Protein AF-A0AAD0P868-F1 (afdb_monomer_lite)

Structure (mmCIF, N/CA/C/O backbone):
data_AF-A0AAD0P868-F1
#
_entry.id   AF-A0AAD0P868-F1
#
loop_
_atom_site.group_PDB
_atom_site.id
_atom_site.type_symbol
_atom_site.label_atom_id
_atom_site.label_alt_id
_atom_site.label_comp_id
_atom_site.label_asym_id
_atom_site.label_entity_id
_atom_site.label_seq_id
_atom_site.pdbx_PDB_ins_code
_atom_site.Cartn_x
_atom_site.Cartn_y
_atom_site.Cartn_z
_atom_site.occupancy
_atom_site.B_iso_or_equiv
_atom_site.auth_seq_id
_atom_site.auth_comp_id
_atom_site.auth_asym_id
_atom_site.auth_atom_id
_atom_site.pdbx_PDB_model_num
ATOM 1 N N . MET A 1 1 ? 1.568 -9.181 -50.045 1.00 64.38 1 MET A N 1
ATOM 2 C CA . MET A 1 1 ? 2.490 -10.174 -49.462 1.00 64.38 1 MET A CA 1
ATOM 3 C C . MET A 1 1 ? 3.295 -9.380 -48.454 1.00 64.38 1 MET A C 1
ATOM 5 O O . MET A 1 1 ? 4.017 -8.499 -48.892 1.00 64.38 1 MET A O 1
ATOM 9 N N . VAL A 1 2 ? 3.014 -9.515 -47.154 1.00 76.00 2 VAL A N 1
ATOM 10 C CA . VAL A 1 2 ? 3.806 -8.802 -46.134 1.00 76.00 2 VAL A CA 1
ATOM 11 C C . VAL A 1 2 ? 5.212 -9.383 -46.199 1.00 76.00 2 VAL A C 1
ATOM 13 O O . VAL A 1 2 ? 5.357 -10.606 -46.245 1.00 76.00 2 VAL A O 1
ATOM 16 N N . ASP A 1 3 ? 6.208 -8.516 -46.311 1.00 84.31 3 ASP A N 1
ATOM 17 C CA . ASP A 1 3 ? 7.597 -8.924 -46.469 1.00 84.31 3 ASP A CA 1
ATOM 18 C C . ASP A 1 3 ? 8.097 -9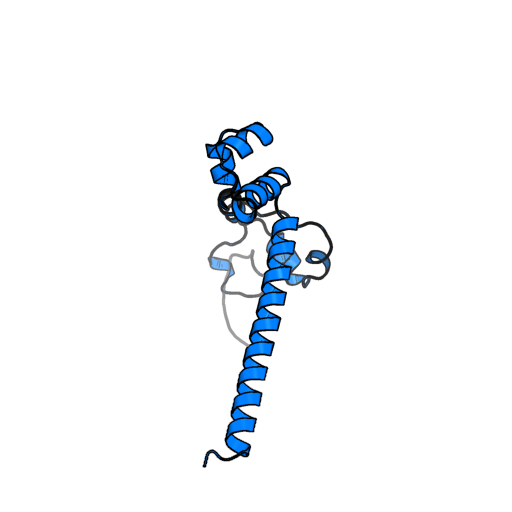.545 -45.156 1.00 84.31 3 ASP A C 1
ATOM 20 O O . ASP A 1 3 ? 7.819 -9.020 -44.074 1.00 84.31 3 ASP A O 1
ATOM 24 N N . SER A 1 4 ? 8.804 -10.677 -45.218 1.00 80.38 4 SER A N 1
ATOM 25 C CA . SER A 1 4 ? 9.279 -11.373 -44.011 1.00 80.38 4 SER A CA 1
ATOM 26 C C . SER A 1 4 ? 10.150 -10.472 -43.131 1.00 80.38 4 SER A C 1
ATOM 28 O O . SER A 1 4 ? 10.054 -10.544 -41.910 1.00 80.38 4 SER A O 1
ATOM 30 N N . ASN A 1 5 ? 10.904 -9.552 -43.738 1.00 86.56 5 ASN A N 1
ATOM 31 C CA . ASN A 1 5 ? 11.725 -8.590 -43.009 1.00 86.56 5 ASN A CA 1
ATOM 32 C C . ASN A 1 5 ? 10.890 -7.560 -42.214 1.00 86.56 5 ASN A C 1
ATOM 34 O O . ASN A 1 5 ? 11.325 -7.093 -41.164 1.00 86.56 5 ASN A O 1
ATOM 38 N N . GLU A 1 6 ? 9.684 -7.212 -42.674 1.00 85.75 6 GLU A N 1
ATOM 39 C CA . GLU A 1 6 ? 8.785 -6.296 -41.954 1.00 85.75 6 GLU A CA 1
ATOM 40 C C . GLU A 1 6 ? 8.207 -6.967 -40.696 1.00 85.75 6 GLU A C 1
ATOM 42 O O . GLU A 1 6 ? 8.155 -6.364 -39.625 1.00 85.75 6 GLU A O 1
ATOM 47 N N . LEU A 1 7 ? 7.850 -8.252 -40.797 1.00 84.56 7 LEU A N 1
ATOM 48 C CA . LEU A 1 7 ? 7.399 -9.052 -39.654 1.00 84.56 7 LEU A CA 1
ATOM 49 C C . LEU A 1 7 ? 8.505 -9.218 -38.604 1.00 84.56 7 LEU A C 1
ATOM 51 O O . LEU A 1 7 ? 8.232 -9.064 -37.413 1.00 84.56 7 LEU A O 1
ATOM 55 N N . ASP A 1 8 ? 9.747 -9.459 -39.030 1.00 87.06 8 ASP A N 1
ATOM 56 C CA . ASP A 1 8 ? 10.893 -9.576 -38.123 1.00 87.06 8 ASP A CA 1
ATOM 57 C C . ASP A 1 8 ? 11.168 -8.262 -37.371 1.00 87.06 8 ASP A C 1
ATOM 59 O O . ASP A 1 8 ? 11.406 -8.279 -36.160 1.00 87.06 8 ASP A O 1
ATOM 63 N N . GLN A 1 9 ? 11.060 -7.109 -38.043 1.00 86.88 9 GLN A N 1
ATOM 64 C CA . GLN A 1 9 ? 11.200 -5.796 -37.397 1.00 86.88 9 GLN A CA 1
ATOM 65 C C . GLN A 1 9 ? 10.088 -5.518 -36.376 1.00 86.88 9 GLN A C 1
ATOM 67 O O . GLN A 1 9 ? 10.354 -4.978 -35.296 1.00 86.88 9 GLN A O 1
ATOM 72 N N . LEU A 1 10 ? 8.845 -5.907 -36.672 1.00 89.81 10 LEU A N 1
ATOM 73 C CA . LEU A 1 10 ? 7.730 -5.756 -35.735 1.00 89.81 10 LEU A CA 1
ATOM 74 C C . LEU A 1 10 ? 7.903 -6.647 -34.502 1.00 89.81 10 LEU A C 1
ATOM 76 O O . LEU A 1 10 ? 7.718 -6.172 -33.383 1.00 89.81 10 LEU A O 1
ATOM 80 N N . VAL A 1 11 ? 8.314 -7.906 -34.679 1.00 88.94 11 VAL A N 1
ATOM 81 C CA . VAL A 1 11 ? 8.582 -8.828 -33.562 1.00 88.94 11 VAL A CA 1
ATOM 82 C C . VAL A 1 11 ? 9.710 -8.300 -32.677 1.00 88.94 11 VAL A C 1
ATOM 84 O O . VAL A 1 11 ? 9.562 -8.284 -31.456 1.00 88.94 11 VAL A O 1
ATOM 87 N N . GLN A 1 12 ? 10.799 -7.801 -33.268 1.00 87.88 12 GLN A N 1
ATOM 88 C CA . GLN A 1 12 ? 11.905 -7.199 -32.516 1.00 87.88 12 GLN A CA 1
ATOM 89 C C . GLN A 1 12 ? 11.456 -5.970 -31.717 1.00 87.88 12 GLN A C 1
ATOM 91 O O . GLN A 1 12 ? 11.815 -5.830 -30.550 1.00 87.88 12 GLN A O 1
ATOM 96 N N . THR A 1 13 ? 10.619 -5.115 -32.309 1.00 86.00 13 THR A N 1
ATOM 97 C CA . THR A 1 13 ? 10.078 -3.927 -31.632 1.00 86.00 13 THR A CA 1
ATOM 98 C C . THR A 1 13 ? 9.152 -4.312 -30.476 1.00 86.00 13 THR A C 1
ATOM 100 O O . THR A 1 13 ? 9.278 -3.770 -29.381 1.00 86.00 13 THR A O 1
ATOM 103 N N . ILE A 1 14 ? 8.249 -5.277 -30.682 1.00 86.38 14 ILE A N 1
ATOM 104 C CA . ILE A 1 14 ? 7.335 -5.766 -29.637 1.00 86.38 14 ILE A CA 1
ATOM 105 C C . ILE A 1 14 ? 8.120 -6.418 -28.495 1.00 86.38 14 ILE A C 1
ATOM 107 O O . ILE A 1 14 ? 7.798 -6.187 -27.332 1.00 86.38 14 ILE A O 1
ATOM 111 N N . SER A 1 15 ? 9.159 -7.195 -28.810 1.00 80.50 15 SER A N 1
ATOM 112 C CA . SER A 1 15 ? 10.003 -7.833 -27.798 1.00 80.50 15 SER A CA 1
ATOM 113 C C . SER A 1 15 ? 10.773 -6.796 -26.979 1.00 80.50 15 SER A C 1
ATOM 115 O O . SER A 1 15 ? 10.752 -6.868 -25.756 1.00 80.50 15 SER A O 1
ATOM 117 N N . ALA A 1 16 ? 11.349 -5.774 -27.624 1.00 81.62 16 ALA A N 1
ATOM 118 C CA . ALA A 1 16 ? 12.023 -4.680 -26.925 1.00 81.62 16 ALA A CA 1
ATOM 119 C C . ALA A 1 16 ? 11.067 -3.905 -25.999 1.00 81.62 16 ALA A C 1
ATOM 121 O O . ALA A 1 16 ? 11.413 -3.617 -24.858 1.00 81.62 16 ALA A O 1
ATOM 122 N N . LEU A 1 17 ? 9.838 -3.617 -26.444 1.00 80.19 17 LEU A N 1
ATOM 123 C CA . LEU A 1 17 ? 8.820 -2.971 -25.604 1.00 80.19 17 LEU A CA 1
ATOM 124 C C . LEU A 1 17 ? 8.403 -3.852 -24.414 1.00 80.19 17 LEU A C 1
ATOM 126 O O . LEU A 1 17 ? 8.226 -3.349 -23.305 1.00 80.19 17 LEU A O 1
ATOM 130 N N . ALA A 1 18 ? 8.272 -5.164 -24.625 1.00 80.62 18 ALA A N 1
ATOM 131 C CA . ALA A 1 18 ? 7.953 -6.113 -23.563 1.00 80.62 18 ALA A CA 1
ATOM 132 C C . ALA A 1 18 ? 9.087 -6.242 -22.530 1.00 80.62 18 ALA A C 1
ATOM 134 O O . ALA A 1 18 ? 8.807 -6.356 -21.334 1.00 80.62 18 ALA A O 1
ATOM 135 N N . ASP A 1 19 ? 10.346 -6.193 -22.972 1.00 84.06 19 ASP A N 1
ATOM 136 C CA . ASP A 1 19 ? 11.520 -6.201 -22.097 1.00 84.06 19 ASP A CA 1
ATOM 137 C C . ASP A 1 19 ? 11.566 -4.935 -21.225 1.00 84.06 19 ASP A C 1
ATOM 139 O O . ASP A 1 19 ? 11.738 -5.035 -20.008 1.00 84.06 19 ASP A O 1
ATOM 143 N N . GLU A 1 20 ? 11.308 -3.753 -21.795 1.00 82.44 20 GLU A N 1
ATOM 144 C CA . GLU A 1 20 ? 11.187 -2.497 -21.035 1.00 82.44 20 GLU A CA 1
ATOM 145 C C . GLU A 1 20 ? 10.049 -2.560 -19.996 1.00 82.44 20 GLU A C 1
ATOM 147 O O . GLU A 1 20 ? 10.243 -2.224 -18.822 1.00 82.44 20 GLU A O 1
ATOM 152 N N . ASP A 1 21 ? 8.873 -3.076 -20.371 1.00 79.25 21 ASP A N 1
ATOM 153 C CA . ASP A 1 21 ? 7.753 -3.289 -19.446 1.00 79.25 21 ASP A CA 1
ATOM 154 C C . ASP A 1 21 ? 8.103 -4.270 -18.315 1.00 79.25 21 ASP A C 1
ATOM 156 O O . ASP A 1 21 ? 7.687 -4.087 -17.164 1.00 79.25 21 ASP A O 1
ATOM 160 N N . ALA A 1 22 ? 8.855 -5.331 -18.615 1.00 85.00 22 ALA A N 1
ATOM 161 C CA . ALA A 1 22 ? 9.311 -6.297 -17.622 1.00 85.00 22 ALA A CA 1
ATOM 162 C C . ALA A 1 22 ? 10.304 -5.663 -16.632 1.00 85.00 22 ALA A C 1
ATOM 164 O O . ALA A 1 22 ? 10.178 -5.867 -15.418 1.00 85.00 22 ALA A O 1
ATOM 165 N N . LEU A 1 23 ? 11.240 -4.843 -17.121 1.00 86.06 23 LEU A N 1
ATOM 166 C CA . LEU A 1 23 ? 12.176 -4.082 -16.290 1.00 86.06 23 LEU A CA 1
ATOM 167 C C . LEU A 1 23 ? 11.441 -3.093 -15.377 1.00 86.06 23 LEU A C 1
ATOM 169 O O . LEU A 1 23 ? 11.720 -3.044 -14.175 1.00 86.06 23 LEU A O 1
ATOM 173 N N . LEU A 1 24 ? 10.451 -2.367 -15.906 1.00 83.50 24 LEU A N 1
ATOM 174 C CA . LEU A 1 24 ? 9.607 -1.463 -15.122 1.00 83.50 24 LEU A CA 1
ATOM 175 C C . LEU A 1 24 ? 8.818 -2.211 -14.044 1.00 83.50 24 LEU A C 1
ATOM 177 O O . LEU A 1 24 ? 8.812 -1.791 -12.886 1.00 83.50 24 LEU A O 1
ATOM 181 N N . LYS A 1 25 ? 8.195 -3.348 -14.374 1.00 85.38 25 LYS A N 1
ATOM 182 C CA . LYS A 1 25 ? 7.477 -4.179 -13.391 1.00 85.38 25 LYS A CA 1
ATOM 183 C C . LYS A 1 25 ? 8.400 -4.656 -12.272 1.00 85.38 25 LYS A C 1
ATOM 185 O O . LYS A 1 25 ? 8.011 -4.606 -11.105 1.00 85.38 25 LYS A O 1
ATOM 190 N N . ASN A 1 26 ? 9.625 -5.065 -12.598 1.00 83.69 26 ASN A N 1
ATOM 191 C CA . ASN A 1 26 ? 10.612 -5.472 -11.600 1.00 83.69 26 ASN A CA 1
ATOM 192 C C . ASN A 1 26 ? 11.064 -4.291 -10.714 1.00 83.69 26 ASN A C 1
ATOM 194 O O . ASN A 1 26 ? 11.159 -4.422 -9.489 1.00 83.69 26 ASN A O 1
ATOM 198 N N . ALA A 1 27 ? 11.268 -3.109 -11.303 1.00 85.69 27 ALA A N 1
ATOM 199 C CA . ALA A 1 27 ? 11.593 -1.885 -10.569 1.00 85.69 27 ALA A CA 1
ATOM 200 C C . ALA A 1 27 ? 10.454 -1.455 -9.624 1.00 85.69 27 ALA A C 1
ATOM 202 O O . ALA A 1 27 ? 10.698 -1.146 -8.460 1.00 85.69 27 ALA A O 1
ATOM 203 N N . VAL A 1 28 ? 9.198 -1.494 -10.077 1.00 87.31 28 VAL A N 1
ATOM 204 C CA . VAL A 1 28 ? 8.027 -1.143 -9.254 1.00 87.31 28 VAL A CA 1
ATOM 205 C C . VAL A 1 28 ? 7.786 -2.176 -8.152 1.00 87.31 28 VAL A C 1
ATOM 207 O O . VAL A 1 28 ? 7.525 -1.800 -7.010 1.00 87.31 28 VAL A O 1
ATOM 210 N N . SER A 1 29 ? 7.911 -3.468 -8.464 1.00 85.00 29 SER A N 1
ATOM 211 C CA . SER A 1 29 ? 7.767 -4.555 -7.488 1.00 85.00 29 SER A CA 1
ATOM 212 C C . SER A 1 29 ? 8.791 -4.429 -6.354 1.00 85.00 29 SER A C 1
ATOM 214 O O . SER A 1 29 ? 8.428 -4.406 -5.176 1.00 85.00 29 SER A O 1
ATOM 216 N N . SER A 1 30 ? 10.070 -4.240 -6.699 1.00 82.50 30 SER A N 1
ATOM 217 C CA . SER A 1 30 ? 11.137 -4.031 -5.713 1.00 82.50 30 SER A CA 1
ATOM 218 C C . SER A 1 30 ? 10.963 -2.730 -4.919 1.00 82.50 30 SER A C 1
ATOM 220 O O . SER A 1 30 ? 11.149 -2.730 -3.700 1.00 82.50 30 SER A O 1
ATOM 222 N N . ALA A 1 31 ? 10.528 -1.640 -5.560 1.00 84.19 31 ALA A N 1
ATOM 223 C CA . ALA A 1 31 ? 10.234 -0.380 -4.881 1.00 84.19 31 ALA A CA 1
ATOM 224 C C . ALA A 1 31 ? 9.076 -0.511 -3.877 1.00 84.19 31 ALA A C 1
ATOM 226 O O . ALA A 1 31 ? 9.164 0.031 -2.775 1.00 84.19 31 ALA A O 1
ATOM 227 N N . LEU A 1 32 ? 8.015 -1.256 -4.207 1.00 83.00 32 LEU A N 1
ATOM 228 C CA . LEU A 1 32 ? 6.896 -1.488 -3.291 1.00 83.00 32 LEU A CA 1
ATOM 229 C C . LEU A 1 32 ? 7.335 -2.288 -2.059 1.00 83.00 32 LEU A C 1
ATOM 231 O O . LEU A 1 32 ? 6.970 -1.929 -0.940 1.00 83.00 32 LEU A O 1
ATOM 235 N N . LEU A 1 33 ? 8.160 -3.322 -2.240 1.00 83.56 33 LEU A N 1
ATOM 236 C CA . LEU A 1 33 ? 8.730 -4.083 -1.123 1.00 83.56 33 LEU A CA 1
ATOM 237 C C . LEU A 1 33 ? 9.615 -3.204 -0.228 1.00 83.56 33 LEU A C 1
ATOM 239 O O . LEU A 1 33 ? 9.510 -3.280 0.996 1.00 83.56 33 LEU A O 1
ATOM 243 N N . ALA A 1 34 ? 10.423 -2.320 -0.819 1.00 82.88 34 ALA A N 1
ATOM 244 C CA . ALA A 1 34 ? 11.213 -1.353 -0.063 1.00 82.88 34 ALA A CA 1
ATOM 245 C C . ALA A 1 34 ? 10.318 -0.380 0.724 1.00 82.88 34 ALA A C 1
ATOM 247 O O . ALA A 1 34 ? 10.535 -0.175 1.912 1.00 82.88 34 ALA A O 1
ATOM 248 N N . ILE A 1 35 ? 9.260 0.165 0.116 1.00 83.50 35 ILE A N 1
ATOM 249 C CA . ILE A 1 35 ? 8.300 1.041 0.811 1.00 83.50 35 ILE A CA 1
ATOM 250 C C . ILE A 1 35 ? 7.667 0.322 2.006 1.00 83.50 35 ILE A C 1
ATOM 252 O O . ILE A 1 35 ? 7.557 0.903 3.088 1.00 83.50 35 ILE A O 1
ATOM 256 N N . LEU A 1 36 ? 7.280 -0.945 1.832 1.00 84.94 36 LEU A N 1
ATOM 257 C CA . LEU A 1 36 ? 6.744 -1.771 2.912 1.00 84.94 36 LEU A CA 1
ATOM 258 C C . LEU A 1 36 ? 7.743 -1.948 4.054 1.00 84.94 36 LEU A C 1
ATOM 260 O O . LEU A 1 36 ? 7.331 -1.883 5.214 1.00 84.94 36 LEU A O 1
ATOM 264 N N . ASP A 1 37 ? 9.036 -2.097 3.768 1.00 81.69 37 ASP A N 1
ATOM 265 C CA . ASP A 1 37 ? 10.055 -2.208 4.812 1.00 81.69 37 ASP A CA 1
ATOM 266 C C . ASP A 1 37 ? 10.200 -0.919 5.647 1.00 81.69 37 ASP A C 1
ATOM 268 O O . ASP A 1 37 ? 10.397 -0.972 6.859 1.00 81.69 37 ASP A O 1
ATOM 272 N N . TRP A 1 38 ? 9.965 0.245 5.041 1.00 81.62 38 TRP A N 1
ATOM 273 C CA . TRP A 1 38 ? 10.158 1.551 5.684 1.00 81.62 38 TRP A CA 1
ATOM 274 C C . TRP A 1 38 ? 8.936 2.013 6.491 1.00 81.62 38 TRP A C 1
ATOM 276 O O . TRP A 1 38 ? 8.989 3.000 7.232 1.00 81.62 38 TRP A O 1
ATOM 286 N N . LEU A 1 39 ? 7.815 1.304 6.350 1.00 84.25 39 LEU A N 1
ATOM 287 C CA . LEU A 1 39 ? 6.573 1.561 7.067 1.00 84.25 39 LEU A CA 1
ATOM 288 C C . LEU A 1 39 ? 6.655 1.059 8.523 1.00 84.25 39 LEU A C 1
ATOM 290 O O . LEU A 1 39 ? 7.075 -0.078 8.756 1.00 84.25 39 LEU A O 1
ATOM 294 N N . PRO A 1 40 ? 6.177 1.842 9.513 1.00 84.62 40 PRO A N 1
ATOM 295 C CA . PRO A 1 40 ? 5.955 1.349 10.870 1.00 84.62 40 PRO A CA 1
ATOM 296 C C . PRO A 1 40 ? 5.065 0.099 10.864 1.00 84.62 40 PRO A C 1
ATOM 298 O O . PRO A 1 40 ? 4.120 0.010 10.075 1.00 84.62 40 PRO A O 1
ATOM 301 N N . SER A 1 41 ? 5.313 -0.840 11.781 1.00 86.62 41 SER A N 1
ATOM 302 C CA . SER A 1 41 ? 4.645 -2.153 11.819 1.00 86.62 41 SER A CA 1
ATOM 303 C C . SER A 1 41 ? 3.114 -2.070 11.749 1.00 86.62 41 SER A C 1
ATOM 305 O O . SER A 1 41 ? 2.502 -2.729 10.911 1.00 86.62 41 SER A O 1
ATOM 307 N N . ALA A 1 42 ? 2.492 -1.203 12.556 1.00 87.62 42 ALA A N 1
ATOM 308 C CA . ALA A 1 42 ? 1.037 -1.012 12.567 1.00 87.62 42 ALA A CA 1
ATOM 309 C C . ALA A 1 42 ? 0.480 -0.559 11.207 1.00 87.62 42 ALA A C 1
ATOM 311 O O . ALA A 1 42 ? -0.623 -0.927 10.812 1.00 87.62 42 ALA A O 1
ATOM 312 N N . GLN A 1 43 ? 1.253 0.236 10.476 1.00 89.31 43 GLN A N 1
ATOM 313 C CA . GLN A 1 43 ? 0.819 0.797 9.214 1.00 89.31 43 GLN A CA 1
ATOM 314 C C . GLN A 1 43 ? 1.007 -0.176 8.052 1.00 89.31 43 GLN A C 1
ATOM 316 O O . GLN A 1 43 ? 0.138 -0.271 7.189 1.00 89.31 43 GLN A O 1
ATOM 321 N N . ARG A 1 44 ? 2.107 -0.937 8.060 1.00 91.81 44 ARG A N 1
ATOM 322 C CA . ARG A 1 44 ? 2.336 -2.037 7.118 1.00 91.81 44 ARG A CA 1
ATOM 323 C C . ARG A 1 44 ? 1.177 -3.033 7.172 1.00 91.81 44 ARG A C 1
ATOM 325 O O . ARG A 1 44 ? 0.615 -3.374 6.137 1.00 91.81 44 ARG A O 1
ATOM 332 N N . VAL A 1 45 ? 0.776 -3.432 8.381 1.00 92.25 45 VAL A N 1
ATOM 333 C CA . VAL A 1 45 ? -0.347 -4.356 8.594 1.00 92.25 45 VAL A CA 1
ATOM 334 C C . VAL A 1 45 ? -1.664 -3.759 8.090 1.00 92.25 45 VAL A C 1
ATOM 336 O O . V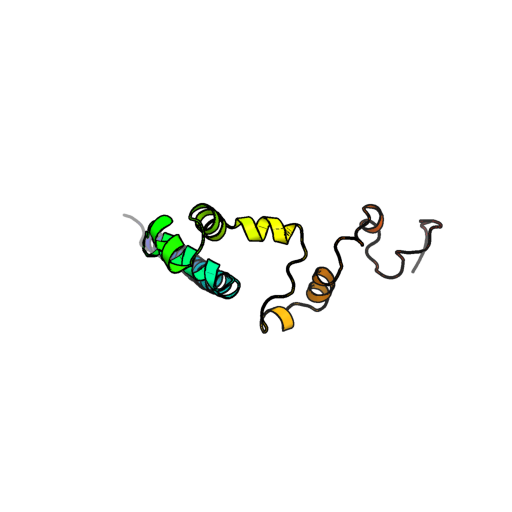AL A 1 45 ? -2.365 -4.418 7.327 1.00 92.25 45 VAL A O 1
ATOM 339 N N . ALA A 1 46 ? -1.979 -2.507 8.441 1.00 93.00 46 ALA A N 1
ATOM 340 C CA . ALA A 1 46 ? -3.202 -1.844 7.977 1.00 93.00 46 ALA A CA 1
ATOM 341 C C . ALA A 1 46 ? -3.273 -1.725 6.444 1.00 93.00 46 ALA A C 1
ATOM 343 O O . ALA A 1 46 ? -4.321 -1.973 5.846 1.00 93.00 46 ALA A O 1
ATOM 344 N N . LEU A 1 47 ? -2.156 -1.371 5.800 1.00 90.25 47 LEU A N 1
ATOM 345 C CA . LEU A 1 47 ? -2.074 -1.219 4.350 1.00 90.25 47 LEU A CA 1
ATOM 346 C C . LEU A 1 47 ? -2.273 -2.561 3.634 1.00 90.25 47 LEU A C 1
ATOM 348 O O . LEU A 1 47 ? -3.040 -2.623 2.676 1.00 90.25 47 LEU A O 1
ATOM 352 N N . VAL A 1 48 ? -1.609 -3.622 4.101 1.00 91.94 48 VAL A N 1
ATOM 353 C CA . VAL A 1 48 ? -1.695 -4.956 3.492 1.00 91.94 48 VAL A CA 1
ATOM 354 C C . VAL A 1 48 ? -3.087 -5.558 3.687 1.00 91.94 48 VAL A C 1
ATOM 356 O O . VAL A 1 48 ? -3.695 -5.994 2.712 1.00 91.94 48 VAL A O 1
ATOM 359 N N . LEU A 1 49 ? -3.630 -5.528 4.911 1.00 94.56 49 LEU A N 1
ATOM 360 C CA . LEU A 1 49 ? -4.967 -6.065 5.193 1.00 94.56 49 LEU A CA 1
ATOM 361 C C . LEU A 1 49 ? -6.055 -5.359 4.381 1.00 94.56 49 LEU A C 1
ATOM 363 O O . LEU A 1 49 ? -6.963 -6.012 3.876 1.00 94.56 49 LEU A O 1
ATOM 367 N N . HIS A 1 50 ? -5.955 -4.042 4.208 1.00 92.81 50 HIS A N 1
ATOM 368 C CA . HIS A 1 50 ? -6.953 -3.318 3.434 1.00 92.81 50 HIS A CA 1
ATOM 369 C C . HIS A 1 50 ? -6.798 -3.516 1.920 1.00 92.81 50 HIS A C 1
ATOM 371 O O . HIS A 1 50 ? -7.772 -3.828 1.249 1.00 92.81 50 HIS A O 1
ATOM 377 N N . ASN A 1 51 ? -5.595 -3.337 1.361 1.00 90.25 51 ASN A N 1
ATOM 378 C CA . ASN A 1 51 ? -5.428 -3.280 -0.099 1.00 90.25 51 ASN A CA 1
ATOM 379 C C . ASN A 1 51 ? -5.293 -4.655 -0.758 1.00 90.25 51 ASN A C 1
ATOM 381 O O . ASN A 1 51 ? -5.748 -4.830 -1.881 1.00 90.25 51 ASN A O 1
ATOM 385 N N . VAL A 1 52 ? -4.657 -5.619 -0.087 1.00 90.94 52 VAL A N 1
ATOM 386 C CA . VAL A 1 52 ? -4.434 -6.961 -0.654 1.00 90.94 52 VAL A CA 1
ATOM 387 C C . VAL A 1 52 ? -5.577 -7.897 -0.282 1.00 90.94 52 VAL A C 1
ATOM 389 O O . VAL A 1 52 ? -6.034 -8.675 -1.112 1.00 90.94 52 VAL A O 1
ATOM 392 N N . PHE A 1 53 ? -6.059 -7.801 0.958 1.00 94.44 53 PHE A N 1
ATOM 393 C CA . PHE A 1 53 ? -7.094 -8.692 1.485 1.00 94.44 53 PHE A CA 1
ATOM 394 C C . PHE A 1 53 ? -8.497 -8.072 1.510 1.00 94.44 53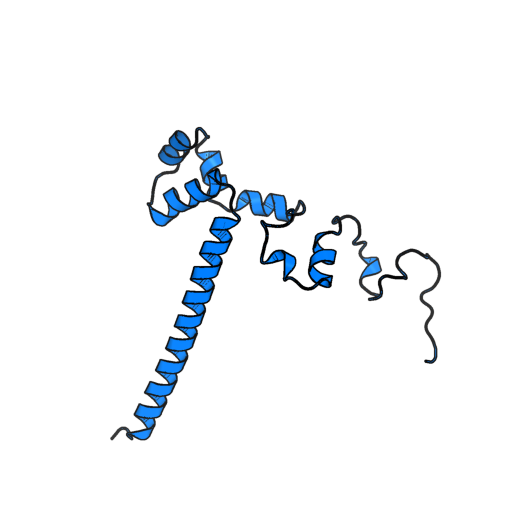 PHE A C 1
ATOM 396 O O . PHE A 1 53 ? -9.433 -8.734 1.950 1.00 94.44 53 PHE A O 1
ATOM 403 N N . ALA A 1 54 ? -8.662 -6.825 1.051 1.00 95.12 54 ALA A N 1
ATOM 404 C CA . ALA A 1 54 ? -9.946 -6.116 1.019 1.00 95.12 54 ALA A CA 1
ATOM 405 C C . ALA A 1 54 ? -10.682 -6.074 2.378 1.00 95.12 54 ALA A C 1
ATOM 407 O O . ALA A 1 54 ? -11.907 -5.967 2.434 1.00 95.12 54 ALA A O 1
ATOM 408 N N . VAL A 1 55 ? -9.947 -6.148 3.493 1.00 95.88 55 VAL A N 1
ATOM 409 C CA . VAL A 1 55 ? -10.534 -6.138 4.838 1.00 95.88 55 VAL A CA 1
ATOM 410 C C . VAL A 1 55 ? -11.051 -4.735 5.175 1.00 95.88 55 VAL A C 1
ATOM 412 O O . VAL A 1 55 ? -10.417 -3.718 4.869 1.00 95.88 55 VAL A O 1
ATOM 415 N N . SER A 1 56 ? -12.214 -4.675 5.830 1.00 94.94 56 SER A N 1
ATOM 416 C CA . SER A 1 56 ? -12.842 -3.417 6.242 1.00 94.94 56 SER A CA 1
ATOM 417 C C . SER A 1 56 ? -12.031 -2.678 7.318 1.00 94.94 56 SER A C 1
ATOM 419 O O . SER A 1 56 ? -11.319 -3.286 8.120 1.00 94.94 56 SER A O 1
ATOM 421 N N . PHE A 1 57 ? -12.167 -1.349 7.374 1.00 94.06 57 PHE A N 1
ATOM 422 C CA . PHE A 1 57 ? -11.471 -0.530 8.372 1.00 94.06 57 PHE A CA 1
ATOM 423 C C . PHE A 1 57 ? -11.875 -0.852 9.815 1.00 94.06 57 PHE A C 1
ATOM 425 O O . PHE A 1 57 ? -11.022 -0.750 10.690 1.00 94.06 57 PHE A O 1
ATOM 432 N N . GLU A 1 58 ? -13.126 -1.255 10.054 1.00 95.44 58 GLU A N 1
ATOM 433 C CA . GLU A 1 58 ? -13.626 -1.623 11.388 1.00 95.44 58 GLU A CA 1
ATOM 434 C C . GLU A 1 58 ? -12.910 -2.876 11.909 1.00 95.44 58 GLU A C 1
ATOM 436 O O . GLU A 1 58 ? -12.328 -2.871 12.989 1.00 95.44 58 GLU A O 1
ATOM 441 N N . THR A 1 59 ? -12.814 -3.916 11.077 1.00 95.81 59 THR A N 1
ATOM 442 C CA . THR A 1 59 ? -12.121 -5.161 11.442 1.00 95.81 59 THR A CA 1
ATOM 443 C C . THR A 1 59 ? -10.633 -4.930 11.720 1.00 95.81 59 THR A C 1
ATOM 445 O O . THR A 1 59 ? -10.062 -5.499 12.648 1.00 95.81 59 THR A O 1
ATOM 448 N N . ILE A 1 60 ? -9.980 -4.071 10.934 1.00 94.88 60 ILE A N 1
ATOM 449 C CA . ILE A 1 60 ? -8.567 -3.728 11.143 1.00 94.88 60 ILE A CA 1
ATOM 450 C C . ILE A 1 60 ? -8.391 -2.885 12.419 1.00 94.88 60 ILE A C 1
ATOM 452 O O . ILE A 1 60 ? -7.382 -3.021 13.113 1.00 94.88 60 ILE A O 1
ATOM 456 N N . ALA A 1 61 ? -9.354 -2.018 12.736 1.00 95.12 61 ALA A N 1
ATOM 457 C CA . ALA A 1 61 ? -9.345 -1.175 13.929 1.00 95.12 61 ALA A CA 1
ATOM 458 C C . ALA A 1 61 ? -9.372 -2.012 15.213 1.00 95.12 61 ALA A C 1
ATOM 460 O O . ALA A 1 61 ? -8.543 -1.778 16.099 1.00 95.12 61 ALA A O 1
ATOM 461 N N . ASP A 1 62 ? -10.217 -3.043 15.253 1.00 95.31 62 ASP A N 1
ATOM 462 C CA . ASP A 1 62 ? -10.272 -4.006 16.355 1.00 95.31 62 ASP A CA 1
ATOM 463 C C . ASP A 1 62 ? -8.952 -4.773 16.514 1.00 95.31 62 ASP A C 1
ATOM 465 O O . ASP A 1 62 ? -8.404 -4.857 17.617 1.00 95.31 62 ASP A O 1
ATOM 469 N N . LEU A 1 63 ? -8.378 -5.261 15.407 1.00 94.25 63 LEU A N 1
ATOM 470 C CA . LEU A 1 63 ? -7.097 -5.981 15.415 1.00 94.25 63 LEU A CA 1
ATOM 471 C C . LEU A 1 63 ? -5.934 -5.115 15.921 1.00 94.25 63 LEU A C 1
ATOM 473 O O . LEU A 1 63 ? -5.064 -5.596 16.648 1.00 94.25 63 LEU A O 1
ATOM 477 N N . LEU A 1 64 ? -5.907 -3.833 15.547 1.00 91.94 64 LEU A N 1
ATOM 478 C CA . LEU A 1 64 ? -4.849 -2.895 15.933 1.00 91.94 64 LEU A CA 1
ATOM 479 C C . LEU A 1 64 ? -5.131 -2.162 17.255 1.00 91.94 64 LEU A C 1
ATOM 481 O O . LEU A 1 64 ? -4.274 -1.393 17.702 1.00 91.94 64 LEU A O 1
ATOM 485 N N . LYS A 1 65 ? -6.298 -2.378 17.880 1.00 93.25 65 LYS A N 1
ATOM 486 C CA . LYS A 1 65 ? -6.787 -1.633 19.055 1.00 93.25 65 LYS A CA 1
ATOM 487 C C . LYS A 1 65 ? -6.723 -0.112 18.849 1.00 93.25 65 LYS A C 1
ATOM 489 O O . LYS A 1 65 ? -6.179 0.627 19.674 1.00 93.25 65 LYS A O 1
ATOM 494 N N . ARG A 1 66 ? -7.221 0.366 17.707 1.00 90.50 66 ARG A N 1
ATOM 495 C CA . ARG A 1 66 ? -7.271 1.792 17.325 1.00 90.50 66 ARG A CA 1
ATOM 496 C C . ARG A 1 66 ? -8.675 2.167 16.862 1.00 90.50 66 ARG A C 1
ATOM 498 O O . ARG A 1 66 ? -9.493 1.295 16.634 1.00 90.50 66 ARG A O 1
ATOM 505 N N . SER A 1 67 ? -8.949 3.462 16.687 1.00 93.56 67 SER A N 1
ATOM 506 C CA . SER A 1 67 ? -10.197 3.896 16.047 1.00 93.56 67 SER A CA 1
ATOM 507 C C . SER A 1 67 ? -10.158 3.673 14.524 1.00 93.56 67 SER A C 1
ATOM 509 O O . SER A 1 67 ? -9.083 3.808 13.922 1.00 93.56 67 SER A O 1
ATOM 511 N N . PRO A 1 68 ? -11.302 3.417 13.863 1.00 92.06 68 PRO A N 1
ATOM 512 C CA . PRO A 1 68 ? -11.369 3.243 12.406 1.00 92.06 68 PRO A CA 1
ATOM 513 C C . PRO A 1 68 ? -10.885 4.483 11.640 1.00 92.06 68 PRO A C 1
ATOM 515 O O . PRO A 1 68 ? -10.264 4.372 10.583 1.00 92.06 68 PRO A O 1
ATOM 518 N N . GLU A 1 69 ? -11.069 5.681 12.199 1.00 91.69 69 GLU A N 1
ATOM 519 C CA . GLU A 1 69 ? -10.510 6.924 11.654 1.00 91.69 69 GLU A CA 1
ATOM 520 C C . GLU A 1 69 ? -8.978 6.938 11.668 1.00 91.69 69 GLU A C 1
ATOM 522 O O . GLU A 1 69 ? -8.343 7.432 10.734 1.00 91.69 69 GLU A O 1
ATOM 527 N N . THR A 1 70 ? -8.367 6.374 12.715 1.00 90.69 70 THR A N 1
ATOM 528 C CA . THR A 1 70 ? -6.911 6.230 12.799 1.00 90.69 70 THR A CA 1
ATOM 529 C C . THR A 1 70 ? -6.415 5.239 11.754 1.00 90.69 70 THR A C 1
ATOM 531 O O . THR A 1 70 ? -5.431 5.522 11.079 1.00 90.69 70 THR A O 1
ATOM 534 N N . VAL A 1 71 ? -7.108 4.112 11.560 1.00 92.88 71 VAL A N 1
ATOM 535 C CA . VAL A 1 71 ? -6.741 3.123 10.534 1.00 92.88 71 VAL A CA 1
ATOM 536 C C . VAL A 1 71 ? -6.840 3.713 9.129 1.00 92.88 71 VAL A C 1
ATOM 538 O O . VAL A 1 71 ? -5.892 3.585 8.361 1.00 92.88 71 VAL A O 1
ATOM 541 N N . LYS A 1 72 ? -7.903 4.460 8.807 1.00 91.44 72 LYS A N 1
ATOM 542 C CA . LYS A 1 72 ? -8.016 5.186 7.526 1.00 91.44 72 LYS A CA 1
ATOM 543 C C . LYS A 1 72 ? -6.818 6.117 7.284 1.00 91.44 72 LYS A C 1
ATOM 545 O O . LYS A 1 72 ? -6.282 6.168 6.177 1.00 91.44 72 LYS A O 1
ATOM 550 N N . LYS A 1 73 ? -6.350 6.810 8.330 1.00 88.56 73 LYS A N 1
ATOM 551 C CA . LYS A 1 73 ? -5.151 7.671 8.294 1.00 88.56 73 LYS A CA 1
ATOM 552 C C . LYS A 1 73 ? -3.828 6.904 8.213 1.00 88.56 73 LYS A C 1
ATOM 554 O O . LYS A 1 73 ? -2.833 7.513 7.839 1.00 88.56 73 LYS A O 1
ATOM 559 N N . LEU A 1 74 ? -3.793 5.629 8.599 1.00 88.00 74 LEU A N 1
ATOM 560 C CA . LEU A 1 74 ? -2.629 4.747 8.457 1.00 88.00 74 LEU A CA 1
ATOM 561 C C . LEU A 1 74 ? -2.568 4.148 7.045 1.00 88.00 74 LEU A C 1
ATOM 563 O O . LEU A 1 74 ? -1.492 4.066 6.455 1.00 88.00 74 LEU A O 1
ATOM 567 N N . THR A 1 75 ? -3.714 3.766 6.483 1.00 84.94 75 THR A N 1
ATOM 568 C CA . THR A 1 75 ? -3.817 3.247 5.112 1.00 84.94 75 THR A CA 1
ATOM 569 C C . THR A 1 75 ? -3.556 4.348 4.081 1.00 84.94 75 THR A C 1
ATOM 571 O O . THR A 1 75 ? -2.894 4.114 3.074 1.00 84.94 75 THR A O 1
ATOM 574 N N . SER A 1 76 ? -4.007 5.575 4.354 1.00 78.00 76 SER A N 1
ATOM 575 C CA . SER A 1 76 ? -3.615 6.765 3.594 1.00 78.00 76 SER A CA 1
ATOM 576 C C . SER A 1 76 ? -2.257 7.278 4.085 1.00 78.00 76 SER A C 1
ATOM 578 O O . SER A 1 76 ? -1.976 7.261 5.275 1.00 78.00 76 SER A O 1
ATOM 580 N N . TRP A 1 77 ? -1.383 7.766 3.206 1.00 63.59 77 TRP A N 1
ATOM 581 C CA . TRP A 1 77 ? -0.009 8.187 3.544 1.00 63.59 77 TRP A CA 1
ATOM 582 C C . TRP A 1 77 ? 0.073 9.495 4.382 1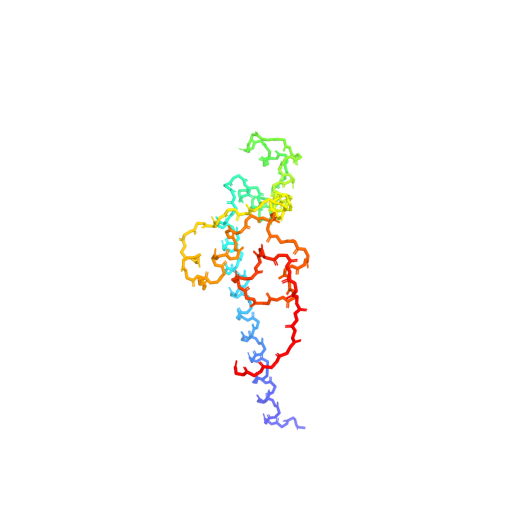.00 63.59 77 TRP A C 1
ATOM 584 O O . TRP A 1 77 ? 1.024 10.270 4.274 1.00 63.59 77 TRP A O 1
ATOM 594 N N . GLY A 1 78 ? -0.924 9.790 5.223 1.00 60.47 78 GLY A N 1
ATOM 595 C CA . GLY A 1 78 ? -1.077 11.056 5.951 1.00 60.47 78 GLY A CA 1
ATOM 596 C C . GLY A 1 78 ? 0.055 11.374 6.937 1.00 60.47 78 GLY A C 1
ATOM 597 O O . GLY A 1 78 ? 0.419 12.536 7.100 1.00 60.47 78 GLY A O 1
ATOM 598 N N . TRP A 1 79 ? 0.679 10.357 7.534 1.00 56.28 79 TRP A N 1
ATOM 599 C CA . TRP A 1 79 ? 1.854 10.510 8.408 1.00 56.28 79 TRP A CA 1
ATOM 600 C C . TRP A 1 79 ? 3.129 10.897 7.631 1.00 56.28 79 TRP A C 1
ATOM 602 O O . TRP A 1 79 ? 3.967 11.611 8.180 1.00 56.28 79 TRP A O 1
ATOM 612 N N . VAL A 1 80 ? 3.276 10.488 6.357 1.00 59.50 80 VAL A N 1
ATOM 613 C CA . VAL A 1 80 ? 4.380 10.941 5.485 1.00 59.50 80 VAL A CA 1
ATOM 614 C C . VAL A 1 80 ? 4.249 12.433 5.246 1.00 59.50 80 VAL A C 1
ATOM 616 O O . VAL A 1 80 ? 5.235 13.145 5.331 1.00 59.50 80 VAL A O 1
ATOM 619 N N . ARG A 1 81 ? 3.035 12.941 5.017 1.00 59.47 81 ARG A N 1
ATOM 620 C CA . ARG A 1 81 ? 2.808 14.372 4.767 1.00 59.47 81 ARG A CA 1
ATOM 621 C C . ARG A 1 81 ? 3.188 15.243 5.977 1.00 59.47 81 ARG A C 1
ATOM 623 O O . ARG A 1 81 ? 3.752 16.320 5.795 1.00 59.47 81 ARG A O 1
ATOM 630 N N . GLY A 1 82 ? 2.958 14.737 7.193 1.00 61.09 82 GLY A N 1
ATOM 631 C CA . GLY A 1 82 ? 3.433 15.356 8.437 1.00 61.09 82 GLY A CA 1
ATOM 632 C C . GLY A 1 82 ? 4.958 15.299 8.607 1.00 61.09 82 GLY A C 1
ATOM 633 O O . GLY A 1 82 ? 5.554 16.273 9.052 1.00 61.09 82 GLY A O 1
ATOM 634 N N . ARG A 1 83 ? 5.609 14.205 8.179 1.00 55.00 83 ARG A N 1
ATOM 635 C CA . ARG A 1 83 ? 7.080 14.057 8.182 1.00 55.00 83 ARG A CA 1
ATOM 636 C C . ARG A 1 83 ? 7.803 14.734 7.018 1.00 55.00 83 ARG A C 1
ATOM 638 O O . ARG A 1 83 ? 8.947 15.126 7.156 1.00 55.00 83 ARG A O 1
ATOM 645 N N . LEU A 1 84 ? 7.170 14.968 5.880 1.00 52.91 84 LEU A N 1
ATOM 646 C CA . LEU A 1 84 ? 7.764 15.818 4.844 1.00 52.91 84 LEU A CA 1
ATOM 647 C C . LEU A 1 84 ? 7.899 17.270 5.337 1.00 52.91 84 LEU A C 1
ATOM 649 O O . LEU A 1 84 ? 8.776 17.989 4.876 1.00 52.91 84 LEU A O 1
ATOM 653 N N . HIS A 1 85 ? 7.095 17.665 6.332 1.00 49.56 85 HIS A N 1
ATOM 654 C CA . HIS A 1 85 ? 7.281 18.893 7.112 1.00 49.56 85 HIS A CA 1
ATOM 655 C C . HIS A 1 85 ? 8.182 18.720 8.354 1.00 49.56 85 HIS A C 1
ATOM 657 O O . HIS A 1 85 ? 8.483 19.701 9.026 1.00 49.56 85 HIS A O 1
ATOM 663 N N . SER A 1 86 ? 8.607 17.502 8.700 1.00 48.62 86 SER A N 1
ATOM 664 C CA . SER A 1 86 ? 9.423 17.185 9.882 1.00 48.62 86 SER A CA 1
ATOM 665 C C . SER A 1 86 ? 10.454 16.111 9.542 1.00 48.62 86 SER A C 1
ATOM 667 O O . SER A 1 86 ? 10.111 14.931 9.527 1.00 48.62 86 SER A O 1
ATOM 669 N N . ASP A 1 87 ? 11.689 16.552 9.281 1.00 48.22 87 ASP A N 1
ATOM 670 C CA . ASP A 1 87 ? 12.873 15.767 8.887 1.00 48.22 87 ASP A CA 1
ATOM 671 C C . ASP A 1 87 ? 12.729 14.244 9.117 1.00 48.22 87 ASP A C 1
ATOM 673 O O . ASP A 1 87 ? 12.814 13.775 10.261 1.00 48.22 87 ASP A O 1
ATOM 677 N N . PRO A 1 88 ? 12.448 13.451 8.061 1.00 50.09 88 PRO A N 1
ATOM 678 C CA . PRO A 1 88 ? 12.404 12.005 8.170 1.00 50.09 88 PRO A CA 1
ATOM 679 C C . PRO A 1 88 ? 13.811 11.526 8.520 1.00 50.09 88 PRO A C 1
ATOM 681 O O . PRO A 1 88 ? 14.691 11.470 7.662 1.00 50.09 88 PRO A O 1
ATOM 684 N N . GLY A 1 89 ? 14.028 11.203 9.797 1.00 59.53 89 GLY A N 1
ATOM 685 C CA . GLY A 1 89 ? 15.270 10.589 10.252 1.00 59.53 89 GLY A CA 1
ATOM 686 C C . GLY A 1 89 ? 15.666 9.419 9.341 1.00 59.53 89 GLY A C 1
ATOM 687 O O . GLY A 1 89 ? 14.793 8.782 8.741 1.00 59.53 89 GLY A O 1
ATOM 688 N N . PRO A 1 90 ? 16.975 9.152 9.193 1.00 55.06 90 PRO A N 1
ATOM 689 C CA . PRO A 1 90 ? 17.448 8.259 8.160 1.00 55.06 90 PRO A CA 1
ATOM 690 C C . PRO A 1 90 ? 16.826 6.848 8.301 1.00 55.06 90 PRO A C 1
ATOM 692 O O . PRO A 1 90 ? 16.674 6.353 9.417 1.00 55.06 90 PRO A O 1
ATOM 695 N N . PRO A 1 91 ? 16.502 6.192 7.180 1.00 53.97 91 PRO A N 1
ATOM 696 C CA . PRO A 1 91 ? 16.022 4.816 7.077 1.00 53.97 91 PRO A CA 1
ATOM 697 C C . PRO A 1 91 ? 17.011 3.805 7.655 1.00 53.97 91 PRO A C 1
ATOM 699 O O . PRO A 1 91 ? 18.218 4.051 7.748 1.00 53.97 91 PRO A O 1
ATOM 702 N N . ASN A 1 92 ? 16.499 2.617 7.952 1.00 60.59 92 ASN A N 1
ATOM 703 C CA . ASN A 1 92 ? 17.252 1.441 8.366 1.00 60.59 92 ASN A CA 1
ATOM 704 C C . ASN A 1 92 ? 18.244 0.961 7.276 1.00 60.59 92 ASN A C 1
ATOM 706 O O . ASN A 1 92 ? 17.902 0.364 6.264 1.00 60.59 92 ASN A O 1
ATOM 710 N N . SER A 1 93 ? 19.514 1.296 7.521 1.00 59.97 93 SER A N 1
ATOM 711 C CA . SER A 1 93 ? 20.769 0.564 7.268 1.00 59.97 93 SER A CA 1
ATOM 712 C C . SER A 1 93 ? 20.859 -0.452 6.113 1.00 59.97 93 SER A C 1
ATOM 714 O O . SER A 1 93 ? 20.768 -1.655 6.320 1.00 59.97 93 SER A O 1
ATOM 716 N N . ALA A 1 94 ? 21.214 0.050 4.930 1.00 51.88 94 ALA A N 1
ATOM 717 C CA . ALA A 1 94 ? 22.267 -0.486 4.043 1.00 51.88 94 ALA A CA 1
ATOM 718 C C . ALA A 1 94 ? 22.414 0.470 2.851 1.00 51.88 94 ALA A C 1
ATOM 720 O O . ALA A 1 94 ? 23.476 1.041 2.611 1.00 51.88 94 ALA A O 1
ATOM 721 N N . VAL A 1 95 ? 21.276 0.779 2.226 1.00 54.56 95 VAL A N 1
ATOM 722 C CA . VAL A 1 95 ? 21.141 1.705 1.090 1.00 54.56 95 VAL A CA 1
ATOM 723 C C . VAL A 1 95 ? 21.583 3.134 1.448 1.00 54.56 95 VAL A C 1
ATOM 725 O O . VAL A 1 95 ? 22.131 3.864 0.620 1.00 54.56 95 VAL A O 1
ATOM 728 N N . TRP A 1 96 ? 21.420 3.538 2.712 1.00 50.59 96 TRP A N 1
ATOM 729 C CA . TRP A 1 96 ? 21.823 4.867 3.181 1.00 50.59 96 TRP A CA 1
ATOM 730 C C . TRP A 1 96 ? 23.336 5.077 3.280 1.00 50.59 96 TRP A C 1
ATOM 732 O O . TRP A 1 96 ? 23.824 6.191 3.083 1.00 50.59 96 TRP A O 1
ATOM 742 N N . LEU A 1 97 ? 24.097 4.019 3.571 1.00 54.50 97 LEU A N 1
ATOM 743 C CA . LEU A 1 97 ? 25.557 4.097 3.677 1.00 54.50 97 LEU A CA 1
ATOM 744 C C . LEU A 1 97 ? 26.225 4.127 2.294 1.00 54.50 97 LEU A C 1
ATOM 746 O O . LEU A 1 97 ? 27.308 4.703 2.156 1.00 54.50 97 LEU A O 1
ATOM 750 N N . SER A 1 98 ? 25.551 3.594 1.270 1.00 54.94 98 SER A N 1
ATOM 751 C CA . SER A 1 98 ? 25.967 3.643 -0.138 1.00 54.94 98 SER A CA 1
ATOM 752 C C . SER A 1 98 ? 25.609 4.948 -0.860 1.00 54.94 98 SER A C 1
ATOM 754 O O . SER A 1 98 ? 26.173 5.228 -1.914 1.00 54.94 98 SER A O 1
ATOM 756 N N . ALA A 1 99 ? 24.726 5.788 -0.308 1.00 63.09 99 ALA A N 1
ATOM 757 C CA . ALA A 1 99 ? 24.403 7.084 -0.909 1.00 63.09 99 ALA A CA 1
ATOM 758 C C . ALA A 1 99 ? 25.640 8.012 -0.928 1.00 63.09 99 ALA A C 1
ATOM 760 O O . ALA A 1 99 ? 26.350 8.071 0.080 1.00 63.09 99 ALA A O 1
ATOM 761 N N . PRO A 1 100 ? 25.911 8.784 -2.000 1.00 66.88 100 PRO A N 1
ATOM 762 C CA . PRO A 1 100 ? 27.056 9.696 -2.066 1.00 66.88 100 PRO A CA 1
ATOM 763 C C . PRO A 1 100 ? 27.165 10.608 -0.832 1.00 66.88 100 PRO A C 1
ATOM 765 O O . PRO A 1 100 ? 26.161 11.100 -0.316 1.00 66.88 100 PRO A O 1
ATOM 768 N N . ARG A 1 101 ? 28.390 10.888 -0.354 1.00 58.50 101 ARG A N 1
ATOM 769 C CA . ARG A 1 101 ? 28.636 11.704 0.863 1.00 58.50 101 ARG A CA 1
ATOM 770 C C . ARG A 1 101 ? 27.913 13.060 0.854 1.00 58.50 101 ARG A C 1
ATOM 772 O O . ARG A 1 101 ? 27.511 13.536 1.915 1.00 58.50 101 ARG A O 1
ATOM 779 N N . ALA A 1 102 ? 27.730 13.656 -0.326 1.00 58.78 102 ALA A N 1
ATOM 780 C CA . ALA A 1 102 ? 26.969 14.891 -0.519 1.00 58.78 102 ALA A CA 1
ATOM 781 C C . ALA A 1 102 ? 25.483 14.732 -0.143 1.00 58.78 102 ALA A C 1
ATOM 783 O O . ALA A 1 102 ? 24.929 15.573 0.562 1.00 58.78 102 ALA A O 1
ATOM 784 N N . TRP A 1 103 ? 24.872 13.608 -0.519 1.00 47.56 103 TRP A N 1
ATOM 785 C CA . TRP A 1 103 ? 23.473 13.278 -0.246 1.00 47.56 103 TRP A CA 1
ATOM 786 C C . TRP A 1 103 ? 23.225 13.038 1.250 1.00 47.56 103 TRP A C 1
ATOM 788 O O . TRP A 1 103 ? 22.251 13.537 1.814 1.00 47.56 103 TRP A O 1
ATOM 798 N N . ARG A 1 104 ? 24.172 12.373 1.932 1.00 62.06 104 ARG A N 1
ATOM 799 C CA . ARG A 1 104 ? 24.120 12.159 3.392 1.00 62.06 104 ARG A CA 1
ATOM 800 C C . ARG A 1 104 ? 24.218 13.457 4.195 1.00 62.06 104 ARG A C 1
ATOM 802 O O . ARG A 1 104 ? 23.651 13.550 5.279 1.00 62.0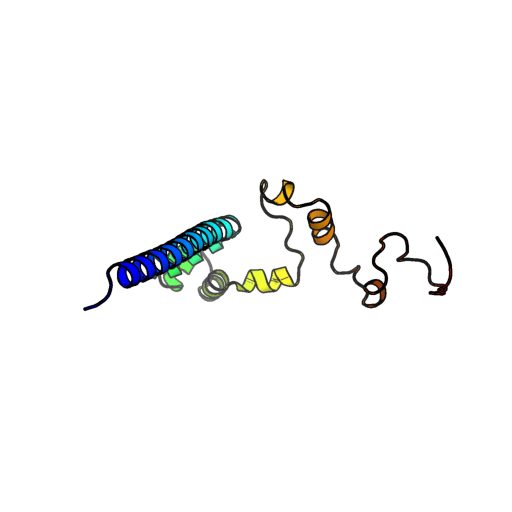6 104 ARG A O 1
ATOM 809 N N . ARG A 1 105 ? 24.954 14.452 3.684 1.00 58.31 105 ARG A N 1
ATOM 810 C CA . ARG A 1 105 ? 25.058 15.783 4.304 1.00 58.31 105 ARG A CA 1
ATOM 811 C C . ARG A 1 105 ? 23.818 16.631 4.057 1.00 58.31 105 ARG A C 1
ATOM 813 O O . ARG A 1 105 ? 23.413 17.325 4.976 1.00 58.31 105 ARG A O 1
ATOM 820 N N . PHE A 1 106 ? 23.223 16.567 2.867 1.00 49.69 106 PHE A N 1
ATOM 821 C CA . PHE A 1 106 ? 22.010 17.317 2.522 1.00 49.69 106 PHE A CA 1
ATOM 822 C C . PHE A 1 106 ? 20.845 16.999 3.474 1.00 49.69 106 PHE A C 1
ATOM 824 O O . PHE A 1 106 ? 20.229 17.914 4.005 1.00 49.69 106 PHE A O 1
ATOM 831 N N . TRP A 1 107 ? 20.649 15.717 3.788 1.00 51.25 107 TRP A N 1
ATOM 832 C CA . TRP A 1 107 ? 19.601 15.229 4.695 1.00 51.25 107 TRP A CA 1
ATOM 833 C C . TRP A 1 107 ? 19.913 15.353 6.195 1.00 51.25 107 TRP A C 1
ATOM 835 O O . TRP A 1 107 ? 19.054 15.083 7.018 1.00 51.25 107 TRP A O 1
ATOM 845 N N . LYS A 1 108 ? 21.135 15.742 6.586 1.00 56.25 108 LYS A N 1
ATOM 846 C CA . LYS A 1 108 ? 21.475 16.039 7.995 1.00 56.25 108 LYS A CA 1
ATOM 847 C C . LYS A 1 108 ? 21.399 17.530 8.329 1.00 56.25 108 LYS A C 1
ATOM 849 O O . LYS A 1 108 ? 21.790 17.927 9.426 1.00 56.25 108 LYS A O 1
ATOM 854 N N . ARG A 1 109 ? 20.967 18.375 7.389 1.00 47.81 109 ARG A N 1
ATOM 855 C CA . ARG A 1 109 ? 20.824 19.813 7.634 1.00 47.81 109 ARG A CA 1
ATOM 856 C C . ARG A 1 109 ? 19.420 20.066 8.176 1.00 47.81 109 ARG A C 1
ATOM 858 O O . ARG A 1 109 ? 18.467 19.806 7.447 1.00 47.81 109 ARG A O 1
ATOM 865 N N . PRO A 1 110 ? 19.268 20.591 9.406 1.00 47.06 110 PRO A N 1
ATOM 866 C CA . PRO A 1 110 ? 17.960 21.030 9.862 1.00 47.06 110 PRO A CA 1
ATOM 867 C C . PRO A 1 110 ? 17.427 22.083 8.880 1.00 47.06 110 PRO A C 1
ATOM 869 O O . PRO A 1 110 ? 18.175 22.963 8.440 1.00 47.06 110 PRO A O 1
ATOM 872 N N . ALA A 1 111 ? 16.139 21.991 8.536 1.00 51.41 111 ALA A N 1
ATOM 873 C CA . ALA A 1 111 ? 15.453 22.849 7.560 1.00 51.41 111 ALA A CA 1
ATOM 874 C C . ALA A 1 111 ? 15.527 24.363 7.872 1.00 51.41 111 ALA A C 1
ATOM 876 O O . ALA A 1 111 ? 15.127 25.193 7.063 1.00 51.41 111 ALA A O 1
ATOM 877 N N . THR A 1 112 ? 16.077 24.742 9.025 1.00 49.84 112 THR A N 1
ATOM 878 C CA . THR A 1 112 ? 16.289 26.120 9.473 1.00 49.84 112 THR A CA 1
ATOM 879 C C . THR A 1 112 ? 17.514 26.811 8.857 1.00 49.84 112 THR A C 1
ATOM 881 O O . THR A 1 112 ? 17.639 28.025 8.993 1.00 49.84 112 THR A O 1
ATOM 884 N N . VAL A 1 113 ? 18.404 26.100 8.146 1.00 49.50 113 VAL A N 1
ATOM 885 C CA . VAL A 1 113 ? 19.615 26.685 7.515 1.00 49.50 113 VAL A CA 1
ATOM 886 C C . VAL A 1 113 ? 19.505 26.730 5.985 1.00 49.50 113 VAL A C 1
ATOM 888 O O . VAL A 1 113 ? 20.448 26.417 5.260 1.00 49.50 113 VAL A O 1
ATOM 891 N N . ILE A 1 114 ? 18.340 27.111 5.464 1.00 46.53 114 ILE A N 1
ATOM 892 C CA . ILE A 1 114 ? 18.183 27.489 4.053 1.00 46.53 114 ILE A CA 1
ATOM 893 C C . ILE A 1 114 ? 17.495 28.855 4.028 1.00 46.53 114 ILE A C 1
ATOM 895 O O . ILE A 1 114 ? 16.301 28.981 3.779 1.00 46.53 114 ILE A O 1
ATOM 899 N N . SER A 1 115 ? 18.259 29.905 4.346 1.00 43.97 115 SER A N 1
ATOM 900 C CA . SER A 1 115 ? 17.829 31.271 4.037 1.00 43.97 115 SER A CA 1
ATOM 901 C C . SER A 1 115 ? 17.823 31.442 2.510 1.00 43.97 115 SER A C 1
ATOM 903 O O . SER A 1 115 ? 18.812 31.056 1.873 1.00 43.97 115 SER A O 1
ATOM 905 N N . PRO A 1 116 ? 16.784 32.053 1.907 1.00 41.91 116 PRO A N 1
ATOM 906 C CA . PRO A 1 116 ? 16.662 32.214 0.453 1.00 41.91 116 PRO A CA 1
ATOM 907 C C . PRO A 1 116 ? 17.861 32.906 -0.219 1.00 41.91 116 PRO A C 1
ATOM 909 O O . PRO A 1 116 ? 18.076 32.747 -1.416 1.00 41.91 116 PRO A O 1
ATOM 912 N N . ARG A 1 117 ? 18.681 33.651 0.539 1.00 44.59 117 ARG A N 1
ATOM 913 C CA . ARG A 1 117 ? 19.871 34.356 0.027 1.00 44.59 117 ARG A CA 1
ATOM 914 C C . ARG A 1 117 ? 21.102 33.469 -0.213 1.00 44.59 117 ARG A C 1
ATOM 916 O O . ARG A 1 117 ? 21.964 33.895 -0.971 1.00 44.59 117 ARG A O 1
ATOM 923 N N . CYS A 1 118 ? 21.217 32.268 0.374 1.00 45.09 118 CYS A N 1
ATOM 924 C CA . CYS A 1 118 ? 22.416 31.417 0.188 1.00 45.09 118 CYS A CA 1
ATOM 925 C C . CYS A 1 118 ? 22.354 30.501 -1.057 1.00 45.09 118 CYS A C 1
ATOM 927 O O . CYS A 1 118 ? 23.300 29.756 -1.292 1.00 45.09 118 CYS A O 1
ATOM 929 N N . TRP A 1 119 ? 21.297 30.559 -1.884 1.00 38.09 119 TRP A N 1
ATOM 930 C CA . TRP A 1 119 ? 21.191 29.708 -3.084 1.00 38.09 119 TRP A CA 1
ATOM 931 C C . TRP A 1 119 ? 22.067 30.175 -4.262 1.00 38.09 119 TRP A C 1
ATOM 933 O O . TRP A 1 119 ? 22.471 29.359 -5.082 1.00 38.09 119 TRP A O 1
ATOM 943 N N . ILE A 1 120 ? 22.417 31.464 -4.330 1.00 45.31 120 ILE A N 1
ATOM 944 C CA . ILE A 1 120 ? 23.099 32.051 -5.501 1.00 45.31 120 ILE A CA 1
ATOM 945 C C . ILE A 1 120 ? 24.619 31.785 -5.516 1.00 45.31 120 ILE A C 1
ATOM 947 O O . ILE A 1 120 ? 25.223 31.750 -6.584 1.00 45.31 120 ILE A O 1
ATOM 951 N N . CYS A 1 121 ? 25.249 31.522 -4.367 1.00 43.19 121 CYS A N 1
ATOM 952 C CA . CYS A 1 121 ? 26.701 31.326 -4.276 1.00 43.19 121 CYS A CA 1
ATOM 953 C C . CYS A 1 121 ? 27.023 29.882 -3.864 1.00 43.19 121 CYS A C 1
ATOM 955 O O . CYS A 1 121 ? 27.090 29.556 -2.680 1.00 43.19 121 CYS A O 1
ATOM 957 N N . GLY A 1 122 ? 27.209 28.999 -4.846 1.00 39.19 122 GLY A N 1
ATOM 958 C CA . GLY A 1 122 ? 27.410 27.553 -4.682 1.00 39.19 122 GLY A CA 1
ATOM 959 C C . GLY A 1 122 ? 28.737 27.103 -4.048 1.00 39.19 122 GLY A C 1
ATOM 960 O O . GLY A 1 122 ? 29.333 26.145 -4.530 1.00 39.19 122 GLY A O 1
ATOM 961 N N . HIS A 1 123 ? 29.216 27.742 -2.970 1.00 47.25 123 HIS A N 1
ATOM 962 C CA . HIS A 1 123 ? 30.385 27.269 -2.217 1.00 47.25 123 HIS A CA 1
ATOM 963 C C . HIS A 1 123 ? 30.203 27.389 -0.686 1.00 47.25 123 HIS A C 1
ATOM 965 O O . HIS A 1 123 ? 29.866 28.458 -0.177 1.00 47.25 123 HIS A O 1
ATOM 971 N N . PRO A 1 124 ? 30.475 26.328 0.103 1.00 49.12 124 PRO A N 1
ATOM 972 C CA . PRO A 1 124 ? 30.094 26.247 1.521 1.00 49.12 124 PRO A CA 1
ATOM 973 C C . PRO A 1 124 ? 30.879 27.155 2.484 1.00 49.12 124 PRO A C 1
ATOM 975 O O . PRO A 1 124 ? 30.516 27.235 3.654 1.00 49.12 124 PRO A O 1
ATOM 978 N N . ARG A 1 125 ? 31.948 27.826 2.038 1.00 48.19 125 ARG A N 1
ATOM 979 C CA . ARG A 1 125 ? 32.859 28.588 2.917 1.00 48.19 125 ARG A CA 1
ATOM 980 C C . ARG A 1 125 ? 32.441 30.051 3.158 1.00 48.19 125 ARG A C 1
ATOM 982 O O . ARG A 1 125 ? 33.010 30.687 4.033 1.00 48.19 125 ARG A O 1
ATOM 989 N N . TRP A 1 126 ? 31.449 30.566 2.427 1.00 48.00 126 TRP A N 1
ATOM 990 C CA . TRP A 1 126 ? 31.118 32.004 2.396 1.00 48.00 126 TRP A CA 1
ATOM 991 C C . TRP A 1 126 ? 29.749 32.384 2.988 1.00 48.00 126 TRP A C 1
ATOM 993 O O . TRP A 1 126 ? 29.366 33.551 2.966 1.00 48.00 126 TRP A O 1
ATOM 1003 N N . CYS A 1 127 ? 28.998 31.438 3.555 1.00 44.84 127 CYS A N 1
ATOM 1004 C CA . CYS A 1 127 ? 27.709 31.735 4.191 1.00 44.84 127 CYS A CA 1
ATOM 1005 C C . CYS A 1 127 ? 27.997 32.207 5.639 1.00 44.84 127 CYS A C 1
ATOM 1007 O O . CYS A 1 127 ? 28.059 31.391 6.556 1.00 44.84 127 CYS A O 1
ATOM 1009 N N . GLY A 1 128 ? 28.273 33.507 5.832 1.00 46.41 128 GLY A N 1
ATOM 1010 C CA . GLY A 1 128 ? 28.493 34.081 7.172 1.00 46.41 128 GLY A CA 1
ATOM 1011 C C . GLY A 1 128 ? 29.140 35.470 7.279 1.00 46.41 128 GLY A C 1
ATOM 1012 O O . GLY A 1 128 ? 29.133 36.033 8.369 1.00 46.41 128 GLY A O 1
ATOM 1013 N N . GLN A 1 129 ? 29.673 36.058 6.201 1.00 49.97 129 GLN A N 1
ATOM 1014 C CA . GLN A 1 129 ? 30.253 37.410 6.238 1.00 49.97 129 GLN A CA 1
ATOM 1015 C C . GLN A 1 129 ? 29.383 38.388 5.437 1.00 49.97 129 GLN A C 1
ATOM 1017 O O . GLN A 1 129 ? 29.133 38.193 4.252 1.00 49.97 129 GLN A O 1
ATOM 1022 N N . SER A 1 130 ? 28.879 39.428 6.107 1.00 44.59 130 SER A N 1
ATOM 1023 C CA . SER A 1 130 ? 27.819 40.312 5.603 1.00 44.59 130 SER A CA 1
ATOM 1024 C C . SER A 1 130 ? 28.296 41.450 4.683 1.00 44.59 130 SER A C 1
ATOM 1026 O O . SER A 1 130 ? 27.550 42.408 4.483 1.00 44.59 130 SER A O 1
ATOM 1028 N N . ILE A 1 131 ? 29.508 41.399 4.124 1.00 41.41 131 ILE A N 1
ATOM 1029 C CA . ILE A 1 131 ? 30.060 42.506 3.328 1.00 41.41 131 ILE A CA 1
ATOM 1030 C C . ILE A 1 131 ? 30.548 42.008 1.961 1.00 41.41 131 ILE A C 1
ATOM 1032 O O . ILE A 1 131 ? 31.477 41.215 1.869 1.00 41.41 131 ILE A O 1
ATOM 1036 N N . ALA A 1 132 ? 29.887 42.547 0.930 1.00 38.56 132 ALA A N 1
ATOM 1037 C CA . ALA A 1 132 ? 30.276 42.657 -0.477 1.00 38.56 132 ALA A CA 1
ATOM 1038 C C . ALA A 1 132 ? 30.390 41.369 -1.324 1.00 38.56 132 ALA A C 1
ATOM 1040 O O . ALA A 1 132 ? 31.432 40.729 -1.413 1.00 38.56 132 ALA A O 1
ATOM 1041 N N . CYS A 1 133 ? 29.335 41.089 -2.103 1.00 38.78 133 CYS A N 1
ATOM 1042 C CA . CYS A 1 133 ? 29.514 40.522 -3.441 1.00 38.78 133 CYS A CA 1
ATOM 1043 C C . CYS A 1 133 ? 30.117 41.617 -4.329 1.00 38.78 133 CYS A C 1
ATOM 1045 O O . CYS A 1 133 ? 29.405 42.508 -4.788 1.00 38.78 133 CYS A O 1
ATOM 1047 N N . TRP A 1 134 ? 31.428 41.565 -4.532 1.00 35.22 134 TRP A N 1
ATOM 1048 C CA . TRP A 1 134 ? 32.134 42.359 -5.531 1.00 35.22 134 TRP A CA 1
ATOM 1049 C C . TRP A 1 134 ? 32.914 41.377 -6.408 1.00 35.22 134 TRP A C 1
ATOM 1051 O O . TRP A 1 134 ? 33.929 40.827 -5.995 1.00 35.22 134 TRP A O 1
ATOM 1061 N N . PHE A 1 135 ? 32.396 41.099 -7.603 1.00 37.88 135 PHE A N 1
ATOM 1062 C CA . PHE A 1 135 ? 33.251 40.720 -8.735 1.00 37.88 135 PHE A CA 1
ATOM 1063 C C . PHE A 1 135 ? 34.073 41.979 -9.087 1.00 37.88 135 PHE A C 1
ATOM 1065 O O . PHE A 1 135 ? 33.470 43.054 -9.013 1.00 37.88 135 PHE A O 1
ATOM 1072 N N . PRO A 1 136 ? 35.369 41.927 -9.480 1.00 50.56 136 PRO A N 1
ATOM 1073 C CA . PRO A 1 136 ? 35.868 41.031 -10.533 1.00 50.56 136 PRO A CA 1
ATOM 1074 C C . PRO A 1 136 ? 37.340 40.544 -10.398 1.00 50.56 136 PRO A C 1
ATOM 1076 O O . PRO A 1 136 ? 38.101 41.017 -9.560 1.00 50.56 136 PRO A O 1
ATOM 1079 N N . SER A 1 137 ? 37.761 39.722 -11.373 1.00 39.94 137 SER A N 1
ATOM 1080 C CA . SER A 1 137 ? 39.145 39.506 -11.872 1.00 39.94 137 SER A CA 1
ATOM 1081 C C . SER A 1 137 ? 39.926 38.283 -11.364 1.00 39.94 137 SER A C 1
ATOM 1083 O O . SER A 1 137 ? 40.415 38.277 -10.244 1.00 39.94 137 SER A O 1
ATOM 1085 N N . GLY A 1 138 ? 40.162 37.346 -12.294 1.00 44.28 138 GLY A N 1
ATOM 1086 C CA . GLY A 1 138 ? 41.470 36.716 -12.526 1.00 44.28 138 GLY A CA 1
ATOM 1087 C C . GLY A 1 138 ? 41.934 35.604 -11.578 1.00 44.28 138 GLY A C 1
ATOM 1088 O O . GLY A 1 138 ? 42.292 35.884 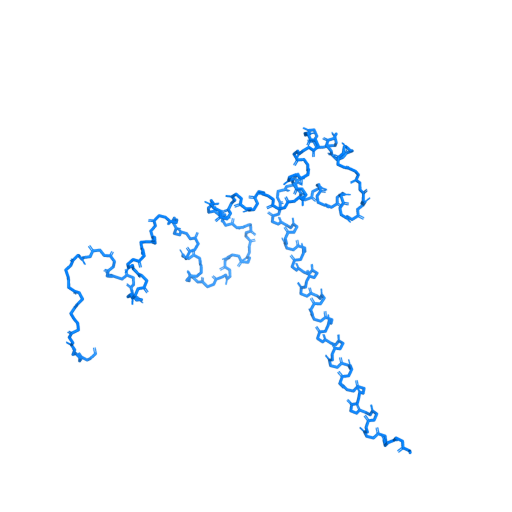-10.439 1.00 44.28 138 GLY A O 1
ATOM 1089 N N . CYS A 1 139 ? 42.091 34.415 -12.177 1.00 32.19 139 CYS A N 1
ATOM 1090 C CA . CYS A 1 139 ? 42.676 33.158 -11.675 1.00 32.19 139 CYS A CA 1
ATOM 1091 C C . CYS A 1 139 ? 41.722 32.197 -10.954 1.00 32.19 139 CYS A C 1
ATOM 1093 O O . CYS A 1 139 ? 41.199 32.530 -9.870 1.00 32.19 139 CYS A O 1
#

Secondary structure (DSSP, 8-state):
---HHHHHHHHHHHHHHHHHHHHHHHHHHHHHHHHHHHS-HHHHHHHHHHHTT---HHHHHHHHTS-HHHHHHHHTTHHHHHHHTS--PPPSSSHHHHS-HHHHHHTTS-TTS--GGGGSS--TT-TT--S--------

InterPro domains:
  IPR013249 RNA polymerase sigma factor 70, region 4 type 2 [PF08281] (31-74)
  IPR013324 RNA polymerase sigma factor, region 3/4-like [SSF88659] (23-79)
  IPR036388 Winged helix-like DNA-binding domain superfamily [G3DSA:1.10.10.10] (6-85)

Sequence (139 aa):
MVDSNELDQLVQTISALADEDALLKNAVSSALLAILDWLPSAQRVALVLHNVFAVSFETIADLLKRSPETVKKLTSWGWVRGRLHSDPGPPNSAVWLSAPRAWRRFWKRPATVISPRCWICGHPRWCGQSIACWFPSGC

pLDDT: mean 70.57, std 19.69, range [32.19, 95.88]

Radius of gyration: 25.36 Å; chains: 1; bounding box: 56×54×68 Å

Foldseek 3Di:
DPDPVNVVVVVVVVVVVVVVVVVVVVVVVVVVVVVLLQADPLLSVLQCCCPVVVDQLVVSCVVSVHDSVVSVCSNPVVVVVVCVVPQPPDGDDDVLVPPPPVVVVVSPDDPVPCDVVVPPDPDDPPPPDDDDPDDDDDD

Organism: Mycobacterium leprae (NCBI:txid1769)